Protein AF-A0AAW8KU52-F1 (afdb_monomer_lite)

Foldseek 3Di:
DQEDEPQCVVQVVSVVRHPHYDDDQPVVNVVCVVCVVQVVDPDNPDDPPPDDDDDDDDLCSVPDDDDPCSDCVNPPVDDDDDPD

Radius of gyration: 17.24 Å; chains: 1; bounding box: 37×31×44 Å

Structure (mmCIF, N/CA/C/O backbone):
data_AF-A0AAW8KU52-F1
#
_entry.id   AF-A0AAW8KU52-F1
#
loop_
_atom_site.group_PDB
_atom_site.id
_atom_site.type_symbol
_atom_site.label_atom_id
_atom_site.label_alt_id
_atom_site.label_comp_id
_atom_site.label_asym_id
_atom_site.label_entity_id
_atom_site.label_seq_id
_atom_site.pdbx_PDB_ins_code
_atom_site.Cartn_x
_atom_site.Cartn_y
_atom_site.Cartn_z
_atom_site.occupancy
_atom_site.B_iso_or_equiv
_atom_site.auth_seq_id
_atom_site.auth_comp_id
_atom_site.auth_asym_id
_atom_site.auth_atom_id
_atom_site.pdbx_PDB_model_num
ATOM 1 N N . LYS A 1 1 ? -14.460 19.120 7.671 1.00 57.53 1 LYS A N 1
ATOM 2 C CA . LYS A 1 1 ? -13.238 18.528 7.060 1.00 57.53 1 LYS A CA 1
ATOM 3 C C . LYS A 1 1 ? -13.734 17.298 6.331 1.00 57.53 1 LYS A C 1
ATOM 5 O O . LYS A 1 1 ? -13.918 16.262 6.956 1.00 57.53 1 LYS A O 1
ATOM 10 N N . ASP A 1 2 ? -14.038 17.452 5.049 1.00 82.81 2 ASP A N 1
ATOM 11 C CA . ASP A 1 2 ? -15.045 16.610 4.382 1.00 82.81 2 ASP A CA 1
ATOM 12 C C . ASP A 1 2 ? -14.406 15.451 3.604 1.00 82.81 2 ASP A C 1
ATOM 14 O O . ASP A 1 2 ? -14.974 14.927 2.647 1.00 82.81 2 ASP A O 1
ATOM 18 N N . SER A 1 3 ? -13.199 15.060 4.028 1.00 95.06 3 SER A N 1
ATOM 19 C CA . SER A 1 3 ? -12.364 14.042 3.402 1.00 95.06 3 SER A CA 1
ATOM 20 C C . SER A 1 3 ? -12.191 12.817 4.301 1.00 95.06 3 SER A C 1
ATOM 22 O O . SER A 1 3 ? -11.747 12.957 5.444 1.00 95.06 3 SER A O 1
ATOM 24 N N . VAL A 1 4 ? -12.459 11.620 3.777 1.00 97.88 4 VAL A N 1
ATOM 25 C CA . VAL A 1 4 ? -12.316 10.339 4.492 1.00 97.88 4 VAL A CA 1
ATOM 26 C C . VAL A 1 4 ? -11.325 9.425 3.771 1.00 97.88 4 VAL A C 1
ATOM 28 O O . VAL A 1 4 ? -11.244 9.414 2.545 1.00 97.88 4 VAL A O 1
ATOM 31 N N . TYR A 1 5 ? -10.558 8.643 4.533 1.00 97.56 5 TYR A N 1
ATOM 32 C CA . TYR A 1 5 ? -9.657 7.630 3.986 1.00 97.56 5 TYR A CA 1
ATOM 33 C C . TYR A 1 5 ? -10.442 6.406 3.489 1.00 97.56 5 TYR A C 1
ATOM 35 O O . TYR A 1 5 ? -11.189 5.787 4.250 1.00 97.56 5 TYR A O 1
ATOM 43 N N . GLY A 1 6 ? -10.269 6.056 2.215 1.00 97.88 6 GLY A N 1
ATOM 44 C CA . GLY A 1 6 ? -11.120 5.133 1.457 1.00 97.88 6 GLY A CA 1
ATOM 45 C C . GLY A 1 6 ? -10.912 3.640 1.716 1.00 97.88 6 GLY A C 1
ATOM 46 O O . GLY A 1 6 ? -11.095 2.846 0.802 1.00 97.88 6 GLY A O 1
ATOM 47 N N . LEU A 1 7 ? -10.515 3.233 2.925 1.00 98.19 7 LEU A N 1
ATOM 48 C CA . LEU A 1 7 ? -10.396 1.815 3.281 1.00 98.19 7 LEU A CA 1
ATOM 49 C C . LEU A 1 7 ? -11.703 1.323 3.918 1.00 98.19 7 LEU A C 1
ATOM 51 O O . LEU A 1 7 ? -11.967 1.579 5.099 1.00 98.19 7 LEU A O 1
ATOM 55 N N . THR A 1 8 ? -12.540 0.663 3.116 1.00 98.00 8 THR A N 1
ATOM 56 C CA . THR A 1 8 ? -13.939 0.342 3.452 1.00 98.00 8 THR A CA 1
ATOM 57 C C . THR A 1 8 ? -14.070 -0.518 4.704 1.00 98.00 8 THR A C 1
ATOM 59 O O . THR A 1 8 ? -14.920 -0.247 5.548 1.00 98.00 8 THR A O 1
ATOM 62 N N . GLU A 1 9 ? -13.200 -1.507 4.877 1.00 97.88 9 GLU A N 1
ATOM 63 C CA . GLU A 1 9 ? -13.165 -2.423 6.019 1.00 97.88 9 GLU A CA 1
ATOM 64 C C . GLU A 1 9 ? -12.983 -1.687 7.352 1.00 97.88 9 GLU A C 1
ATOM 66 O O . GLU A 1 9 ? -13.420 -2.174 8.395 1.00 97.88 9 GLU A O 1
ATOM 71 N N . LEU A 1 10 ? -12.362 -0.501 7.336 1.00 96.69 10 LEU A N 1
ATOM 72 C CA . LEU A 1 10 ? -12.099 0.285 8.542 1.00 96.69 10 LEU A CA 1
ATOM 73 C C . LEU A 1 10 ? -12.984 1.533 8.663 1.00 96.69 10 LEU A C 1
ATOM 75 O O . LEU A 1 10 ? -13.172 2.010 9.780 1.00 96.69 10 LEU A O 1
ATOM 79 N N . ASN A 1 11 ? -13.517 2.062 7.555 1.00 96.94 11 ASN A N 1
ATOM 80 C CA . ASN A 1 11 ? -14.152 3.386 7.517 1.00 96.94 11 ASN A CA 1
ATOM 81 C C . ASN A 1 11 ? -15.540 3.426 6.854 1.00 96.94 11 ASN A C 1
ATOM 83 O O . ASN A 1 11 ? -16.031 4.521 6.584 1.00 96.94 11 ASN A O 1
ATOM 87 N N . ARG A 1 12 ? -16.193 2.279 6.608 1.00 97.50 12 ARG A N 1
ATOM 88 C CA . ARG A 1 12 ? -17.469 2.170 5.866 1.00 97.50 12 ARG A CA 1
ATOM 89 C C . ARG A 1 12 ? -18.496 3.261 6.190 1.00 97.50 12 ARG A C 1
ATOM 91 O O . ARG A 1 12 ? -18.963 3.931 5.276 1.00 97.50 12 ARG A O 1
ATOM 98 N N . GLU A 1 13 ? -18.826 3.467 7.464 1.00 97.44 13 GLU A N 1
ATOM 99 C CA . GLU A 1 13 ? -19.860 4.442 7.850 1.00 97.44 13 GLU A CA 1
ATOM 100 C C . GLU A 1 13 ? -19.450 5.892 7.574 1.00 97.44 13 GLU A C 1
ATOM 102 O O . GLU A 1 13 ? -20.267 6.691 7.126 1.00 97.44 13 GLU A O 1
ATOM 107 N N . LYS A 1 14 ? -18.168 6.223 7.756 1.00 96.38 14 LYS A N 1
ATOM 108 C CA . LYS A 1 14 ? -17.640 7.558 7.442 1.00 96.38 14 LYS A CA 1
ATOM 109 C C . LYS A 1 14 ? -17.611 7.800 5.934 1.00 96.38 14 LYS A C 1
ATOM 111 O O . LYS A 1 14 ? -17.929 8.895 5.487 1.00 96.38 14 LYS A O 1
ATOM 116 N N . ILE A 1 15 ? -17.262 6.774 5.153 1.00 97.19 15 ILE A N 1
ATOM 117 C CA . ILE A 1 15 ? -17.208 6.845 3.686 1.00 97.19 15 ILE A CA 1
ATOM 118 C C . ILE A 1 15 ? -18.586 7.182 3.103 1.00 97.19 15 ILE A C 1
ATOM 120 O O . ILE A 1 15 ? -18.660 8.008 2.200 1.00 97.19 15 ILE A O 1
ATOM 124 N N . LYS A 1 16 ? -19.678 6.626 3.652 1.00 96.94 16 LYS A N 1
ATOM 125 C CA . LYS A 1 16 ? -21.054 6.916 3.195 1.00 96.94 16 LYS A CA 1
ATOM 126 C C . LYS A 1 16 ? -21.426 8.404 3.246 1.00 96.94 16 LYS A C 1
ATOM 128 O O . LYS A 1 16 ? -22.308 8.825 2.510 1.00 96.94 16 LYS A O 1
ATOM 133 N N . GLN A 1 17 ? -20.795 9.175 4.131 1.00 96.31 17 GLN A N 1
ATOM 134 C CA . GLN A 1 17 ? -21.091 10.594 4.351 1.00 96.31 17 GLN A CA 1
ATOM 135 C C . GLN A 1 17 ? -20.021 11.524 3.752 1.00 96.31 17 GLN A C 1
ATOM 137 O O . GLN A 1 17 ? -20.154 12.746 3.820 1.00 96.31 17 GLN A O 1
ATOM 142 N N . ALA A 1 18 ? -18.943 10.969 3.193 1.00 96.19 18 ALA A N 1
ATOM 143 C CA . ALA A 1 18 ? -17.795 11.739 2.735 1.00 96.19 18 ALA A CA 1
ATOM 144 C C . ALA A 1 18 ? -18.081 12.462 1.412 1.00 96.19 18 ALA A C 1
ATOM 146 O O . ALA A 1 18 ? -18.638 11.877 0.488 1.00 96.19 18 ALA A O 1
ATOM 147 N N . GLN A 1 19 ? -17.637 13.717 1.302 1.00 97.25 19 GLN A N 1
ATOM 148 C CA . GLN A 1 19 ? -17.664 14.465 0.037 1.00 97.25 19 GLN A CA 1
ATOM 149 C C . GLN A 1 19 ? -16.381 14.249 -0.773 1.00 97.25 19 GLN A C 1
ATOM 151 O O . GLN A 1 19 ? -16.380 14.342 -1.996 1.00 97.25 19 GLN A O 1
ATOM 156 N N . VAL A 1 20 ? -15.279 13.937 -0.088 1.00 97.88 20 VAL A N 1
ATOM 157 C CA . VAL A 1 20 ? -13.983 13.636 -0.694 1.00 97.88 20 VAL A CA 1
ATOM 158 C C . VAL A 1 20 ? -13.459 12.323 -0.121 1.00 97.88 20 VAL A C 1
ATOM 160 O O . VAL A 1 20 ? -13.468 12.108 1.091 1.00 97.88 20 VAL A O 1
ATOM 163 N N . ILE A 1 21 ? -12.965 11.437 -0.984 1.00 98.00 21 ILE A N 1
ATOM 164 C CA . ILE A 1 21 ? -12.367 10.165 -0.566 1.00 98.00 21 ILE A CA 1
ATOM 165 C C . ILE A 1 21 ? -10.902 10.139 -0.988 1.00 98.00 21 ILE A C 1
ATOM 167 O O . ILE A 1 21 ? -10.576 10.219 -2.170 1.00 98.00 21 ILE A O 1
ATOM 171 N N . GLY A 1 22 ? -10.012 9.990 -0.008 1.00 97.75 22 GLY A N 1
ATOM 172 C CA . GLY A 1 22 ? -8.614 9.660 -0.256 1.00 97.75 22 GLY A CA 1
ATOM 173 C C . GLY A 1 22 ? -8.487 8.158 -0.468 1.00 97.75 22 GLY A C 1
ATOM 174 O O . GLY A 1 22 ? -8.437 7.413 0.511 1.00 97.75 22 GLY A O 1
ATOM 175 N N . ASN A 1 23 ? -8.475 7.710 -1.725 1.00 98.00 23 ASN A N 1
ATOM 176 C CA . ASN A 1 23 ? -8.312 6.292 -2.042 1.00 98.00 23 ASN A CA 1
ATOM 177 C C . ASN A 1 23 ? -6.943 5.797 -1.531 1.00 98.00 23 ASN A C 1
ATOM 179 O O . ASN A 1 23 ? -5.932 6.461 -1.785 1.00 98.00 23 ASN A O 1
ATOM 183 N N . PRO A 1 24 ? -6.883 4.682 -0.783 1.00 97.94 24 PRO A N 1
ATOM 184 C CA . PRO A 1 24 ? -5.640 4.228 -0.181 1.00 97.94 24 PRO A CA 1
ATOM 185 C C . PRO A 1 24 ? -4.628 3.783 -1.244 1.00 97.94 24 PRO A C 1
ATOM 187 O O . PRO A 1 24 ? -4.983 3.275 -2.308 1.00 97.94 24 PRO A O 1
ATOM 190 N N . GLY A 1 25 ? -3.340 3.943 -0.933 1.00 98.06 25 GLY A N 1
ATOM 191 C CA . GLY A 1 25 ? -2.267 3.355 -1.735 1.00 98.06 25 GLY A CA 1
ATOM 192 C C . GLY A 1 25 ? -2.252 1.826 -1.628 1.00 98.06 25 GLY A C 1
ATOM 193 O O . GLY A 1 25 ? -2.748 1.259 -0.649 1.00 98.06 25 GLY A O 1
ATOM 194 N N . CYS A 1 26 ? -1.628 1.155 -2.597 1.00 97.56 26 CYS A N 1
ATOM 195 C CA . CYS A 1 26 ? -1.550 -0.309 -2.643 1.00 97.56 26 CYS A CA 1
ATOM 196 C C . CYS A 1 26 ? -0.880 -0.912 -1.392 1.00 97.56 26 CYS A C 1
ATOM 198 O O . CYS A 1 26 ? -1.473 -1.773 -0.747 1.00 97.56 26 CYS A O 1
ATOM 200 N N . TYR A 1 27 ? 0.292 -0.413 -0.984 1.00 97.94 27 TYR A N 1
ATOM 201 C CA . TYR A 1 27 ? 0.985 -0.896 0.220 1.00 97.94 27 TYR A CA 1
ATOM 202 C C . TYR A 1 27 ? 0.266 -0.566 1.535 1.00 97.94 27 TYR A C 1
ATOM 204 O O . TYR A 1 27 ? 0.071 -1.473 2.342 1.00 97.94 27 TYR A O 1
ATOM 212 N N . PRO A 1 28 ? -0.198 0.678 1.779 1.00 97.69 28 PRO A N 1
ATOM 213 C CA . PRO A 1 28 ? -1.010 0.957 2.958 1.00 97.69 28 PRO A CA 1
ATOM 214 C C . PRO A 1 28 ? -2.254 0.075 3.064 1.00 97.69 28 PRO A C 1
ATOM 216 O O . PRO A 1 28 ? -2.641 -0.264 4.178 1.00 97.69 28 PRO A O 1
ATOM 219 N N . THR A 1 29 ? -2.871 -0.294 1.936 1.00 98.25 29 THR A N 1
ATOM 220 C CA . THR A 1 29 ? -4.034 -1.191 1.919 1.00 98.25 29 THR A CA 1
ATOM 221 C C . THR A 1 29 ? -3.665 -2.573 2.449 1.00 98.25 29 THR A C 1
ATOM 223 O O . THR A 1 29 ? -4.299 -3.048 3.388 1.00 98.25 29 THR A O 1
ATOM 226 N N . THR A 1 30 ? -2.618 -3.205 1.907 1.00 97.44 30 THR A N 1
ATOM 227 C CA . THR A 1 30 ? -2.224 -4.563 2.321 1.00 97.44 30 THR A CA 1
ATOM 228 C C . THR A 1 30 ? -1.789 -4.611 3.783 1.00 97.44 30 THR A C 1
ATOM 230 O O . THR A 1 30 ? -2.227 -5.487 4.525 1.00 97.44 30 THR A O 1
ATOM 233 N N . VAL A 1 31 ? -0.994 -3.634 4.227 1.00 97.88 31 VAL A N 1
ATOM 234 C CA . VAL A 1 31 ? -0.497 -3.561 5.608 1.00 97.88 31 VAL A CA 1
ATOM 235 C C . VAL A 1 31 ? -1.631 -3.325 6.599 1.00 97.88 31 VAL A C 1
ATOM 237 O O . VAL A 1 31 ? -1.732 -4.039 7.595 1.00 97.88 31 VAL A O 1
ATOM 240 N N . GLN A 1 32 ? -2.511 -2.352 6.335 1.00 97.81 32 GLN A N 1
ATOM 241 C CA . GLN A 1 32 ? -3.617 -2.058 7.247 1.00 97.81 32 GLN A CA 1
ATOM 242 C C . GLN A 1 32 ? -4.594 -3.221 7.339 1.00 97.81 32 GLN A C 1
ATOM 244 O O . GLN A 1 32 ? -5.025 -3.538 8.440 1.00 97.81 32 GLN A O 1
ATOM 249 N N . LEU A 1 33 ? -4.931 -3.874 6.224 1.00 98.19 33 LEU A N 1
ATOM 250 C CA . LEU A 1 33 ? -5.829 -5.029 6.253 1.00 98.19 33 LEU A CA 1
ATOM 251 C C . LEU A 1 33 ? -5.200 -6.226 6.974 1.00 98.19 33 LEU A C 1
ATOM 253 O O . LEU A 1 33 ? -5.878 -6.862 7.776 1.00 98.19 33 LEU A O 1
ATOM 257 N N . GLY A 1 34 ? -3.909 -6.493 6.750 1.00 97.25 34 GLY A N 1
ATOM 258 C CA . GLY A 1 34 ? -3.190 -7.572 7.430 1.00 97.25 34 GLY A CA 1
ATOM 259 C C . GLY A 1 34 ? -3.063 -7.360 8.942 1.00 97.25 34 GLY A C 1
ATOM 260 O O . GLY A 1 34 ? -3.208 -8.307 9.711 1.00 97.25 34 GLY A O 1
ATOM 261 N N . LEU A 1 35 ? -2.840 -6.118 9.385 1.00 97.69 35 LEU A N 1
ATOM 262 C CA . LEU A 1 35 ? -2.658 -5.788 10.804 1.00 97.69 35 LEU A CA 1
ATOM 263 C C . LEU A 1 35 ? -3.955 -5.439 11.538 1.00 97.69 35 LEU A C 1
ATOM 265 O O . LEU A 1 35 ? -4.005 -5.567 12.759 1.00 97.69 35 LEU A O 1
ATOM 269 N N . ALA A 1 36 ? -5.005 -5.003 10.837 1.00 97.62 36 ALA A N 1
ATOM 270 C CA . ALA A 1 36 ? -6.269 -4.585 11.440 1.00 97.62 36 ALA A CA 1
ATOM 271 C C . ALA A 1 36 ? -6.828 -5.564 12.488 1.00 97.62 36 ALA A C 1
ATOM 273 O O . ALA A 1 36 ? -7.184 -5.081 13.564 1.00 97.62 36 ALA A O 1
ATOM 274 N N . PRO A 1 37 ? -6.912 -6.890 12.252 1.00 96.81 37 PRO A N 1
ATOM 275 C CA . PRO A 1 37 ? -7.436 -7.803 13.269 1.00 96.81 37 PRO A CA 1
ATOM 276 C C . PRO A 1 37 ? -6.549 -7.870 14.522 1.00 96.81 37 PRO A C 1
ATOM 278 O O . PRO A 1 37 ? -7.073 -7.937 15.630 1.00 96.81 37 PRO A O 1
ATOM 281 N N . LEU A 1 38 ? -5.224 -7.789 14.366 1.00 97.06 38 LEU A N 1
ATOM 282 C CA . LEU A 1 38 ? -4.276 -7.821 15.485 1.00 97.06 38 LEU A CA 1
ATOM 283 C C . LEU A 1 38 ? -4.336 -6.532 16.311 1.00 97.06 38 LEU A C 1
ATOM 285 O O . LEU A 1 38 ? -4.328 -6.580 17.537 1.00 97.06 38 LEU A O 1
ATOM 289 N N . LEU A 1 39 ? -4.438 -5.384 15.636 1.00 95.88 39 LEU A N 1
ATOM 290 C CA . LEU A 1 39 ? -4.447 -4.064 16.270 1.00 95.88 39 LEU A CA 1
ATOM 291 C C . LEU A 1 39 ? -5.807 -3.679 16.868 1.00 95.88 39 LEU A C 1
ATOM 293 O O . LEU A 1 39 ? -5.859 -2.842 17.763 1.00 95.88 39 LEU A O 1
ATOM 297 N N . LYS A 1 40 ? -6.912 -4.246 16.366 1.00 95.25 40 LYS A N 1
ATOM 298 C CA . LYS A 1 40 ? -8.275 -3.985 16.869 1.00 95.25 40 LYS A CA 1
ATOM 299 C C . LYS A 1 40 ? -8.767 -5.019 17.882 1.00 95.25 40 LYS A C 1
ATOM 301 O O . LYS A 1 40 ? -9.896 -4.903 18.355 1.00 95.25 40 LYS A O 1
ATOM 306 N N . SER A 1 41 ? -7.960 -6.032 18.184 1.00 95.25 41 SER A N 1
ATOM 307 C CA . SER A 1 41 ? -8.269 -7.010 19.224 1.00 95.25 41 SER A CA 1
ATOM 308 C C . SER A 1 41 ? -8.446 -6.321 20.583 1.00 95.25 41 SER A C 1
ATOM 310 O O . SER A 1 41 ? -7.748 -5.359 20.899 1.00 95.25 41 SER A O 1
ATOM 312 N N . ALA A 1 42 ? -9.378 -6.820 21.401 1.00 94.19 42 ALA A N 1
ATOM 313 C CA . ALA A 1 42 ? -9.586 -6.317 22.761 1.00 94.19 42 ALA A CA 1
ATOM 314 C C . ALA A 1 42 ? -8.407 -6.657 23.690 1.00 94.19 42 ALA A C 1
ATOM 316 O O . ALA A 1 42 ? -8.154 -5.946 24.660 1.00 94.19 42 ALA A O 1
ATOM 317 N N . GLN A 1 43 ? -7.687 -7.741 23.390 1.00 95.94 43 GLN A N 1
ATOM 318 C CA . GLN A 1 43 ? -6.425 -8.094 24.033 1.00 95.94 43 GLN A CA 1
ATOM 319 C C . GLN A 1 43 ? -5.247 -7.687 23.147 1.00 95.94 43 GLN A C 1
ATOM 321 O O . GLN A 1 43 ? -5.325 -7.788 21.921 1.00 95.94 43 GLN A O 1
ATOM 326 N N . ALA A 1 44 ? -4.130 -7.303 23.761 1.00 94.69 44 ALA A N 1
ATOM 327 C CA . ALA A 1 44 ? -2.881 -7.092 23.039 1.00 94.69 44 ALA A CA 1
ATOM 328 C C . ALA A 1 44 ? -2.324 -8.440 22.545 1.00 94.69 44 ALA A C 1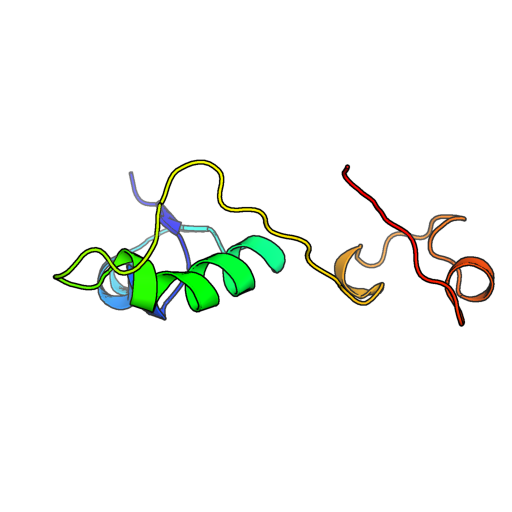
ATOM 330 O O . ALA A 1 44 ? -1.975 -9.298 23.354 1.00 94.69 44 ALA A O 1
ATOM 331 N N . LEU A 1 45 ? -2.260 -8.624 21.222 1.00 97.12 45 LEU A N 1
ATOM 332 C CA . LEU A 1 45 ? -1.763 -9.855 20.585 1.00 97.12 45 LEU A CA 1
ATOM 333 C C . LEU A 1 45 ? -0.337 -9.721 20.031 1.00 97.12 45 LEU A C 1
ATOM 335 O O . LEU A 1 45 ? 0.319 -10.730 19.788 1.00 97.12 45 LEU A O 1
ATOM 339 N N . ILE A 1 46 ? 0.130 -8.489 19.809 1.00 96.81 46 ILE A N 1
ATOM 340 C CA . ILE A 1 46 ? 1.456 -8.175 19.269 1.00 96.81 46 ILE A CA 1
ATOM 341 C C . ILE A 1 46 ? 2.037 -6.935 19.955 1.00 96.81 46 ILE A C 1
ATOM 343 O O . ILE A 1 46 ? 1.292 -6.074 20.427 1.00 96.81 46 ILE A O 1
ATOM 347 N N . GLU A 1 47 ? 3.364 -6.819 19.957 1.00 96.06 47 GLU A N 1
ATOM 348 C CA . GLU A 1 47 ? 4.039 -5.545 20.218 1.00 96.06 47 GLU A CA 1
ATOM 349 C C . GLU A 1 47 ? 3.779 -4.596 19.038 1.00 96.06 47 GLU A C 1
ATOM 351 O O . GLU A 1 47 ? 3.891 -4.979 17.873 1.00 96.06 47 GLU A O 1
ATOM 356 N N . THR A 1 48 ? 3.398 -3.357 19.341 1.00 95.56 48 THR A N 1
ATOM 357 C CA . THR A 1 48 ? 3.023 -2.355 18.328 1.00 95.56 48 THR A CA 1
ATOM 358 C C . THR A 1 48 ? 4.180 -1.432 17.968 1.00 95.56 48 THR A C 1
ATOM 360 O O . THR A 1 48 ? 4.156 -0.765 16.931 1.00 95.56 48 THR A O 1
ATOM 363 N N . LYS A 1 49 ? 5.226 -1.405 18.797 1.00 96.38 49 LYS A N 1
ATOM 364 C CA . LYS A 1 49 ? 6.456 -0.680 18.520 1.00 96.38 49 LYS A CA 1
ATOM 365 C C . LYS A 1 49 ? 7.291 -1.432 17.481 1.00 96.38 49 LYS A C 1
ATOM 367 O O . LYS A 1 49 ? 7.535 -2.625 17.612 1.00 96.38 49 LYS A O 1
ATOM 372 N N . ASN A 1 50 ? 7.800 -0.701 16.489 1.00 95.75 50 ASN A N 1
ATOM 373 C CA . ASN A 1 50 ? 8.733 -1.209 15.475 1.00 95.75 50 ASN A CA 1
ATOM 374 C C . ASN A 1 50 ? 8.190 -2.377 14.626 1.00 95.75 50 ASN A C 1
ATOM 376 O O . ASN A 1 50 ? 8.920 -3.324 14.343 1.00 95.75 50 ASN A O 1
ATOM 380 N N . ILE A 1 51 ? 6.929 -2.313 14.188 1.00 96.88 51 ILE A N 1
ATOM 381 C CA . ILE A 1 51 ? 6.410 -3.268 13.199 1.00 96.88 51 ILE A CA 1
ATOM 382 C C . ILE A 1 51 ? 7.217 -3.132 11.900 1.00 96.88 51 ILE A C 1
ATOM 384 O O . ILE A 1 51 ? 7.248 -2.064 11.288 1.00 96.88 51 ILE A O 1
ATOM 388 N N . ILE A 1 52 ? 7.851 -4.225 11.474 1.00 97.19 52 ILE A N 1
ATOM 389 C CA . ILE A 1 52 ? 8.638 -4.281 10.239 1.00 97.19 52 ILE A CA 1
ATOM 390 C C . ILE A 1 52 ? 7.752 -4.799 9.110 1.00 97.19 52 ILE A C 1
ATOM 392 O O . ILE A 1 52 ? 7.191 -5.890 9.203 1.00 97.19 52 ILE A O 1
ATOM 396 N N . ILE A 1 53 ? 7.658 -4.025 8.028 1.00 97.62 53 ILE A N 1
ATOM 397 C CA . ILE A 1 53 ? 6.960 -4.411 6.803 1.00 97.62 53 ILE A CA 1
ATOM 398 C C . ILE A 1 53 ? 7.976 -4.509 5.668 1.00 97.62 53 ILE A C 1
ATOM 400 O O . ILE A 1 53 ? 8.507 -3.499 5.217 1.00 97.62 53 ILE A O 1
ATOM 404 N N . ASP A 1 54 ? 8.186 -5.722 5.167 1.00 97.31 54 ASP A N 1
ATOM 405 C CA . ASP A 1 54 ? 8.916 -5.976 3.927 1.00 97.31 54 ASP A CA 1
ATOM 406 C C . ASP A 1 54 ? 7.911 -6.420 2.851 1.00 97.31 54 ASP A C 1
ATOM 408 O O . ASP A 1 54 ? 7.464 -7.574 2.817 1.00 97.31 54 ASP A O 1
ATOM 412 N N . ALA A 1 55 ? 7.531 -5.475 1.989 1.00 97.50 55 ALA A N 1
ATOM 413 C CA . ALA A 1 55 ? 6.476 -5.644 1.001 1.00 97.50 55 ALA A CA 1
ATOM 414 C C . ALA A 1 55 ? 7.027 -5.783 -0.424 1.00 97.50 55 ALA A C 1
ATOM 416 O O . ALA A 1 55 ? 7.889 -5.029 -0.864 1.00 97.50 55 ALA A O 1
ATOM 417 N N . LYS A 1 56 ? 6.471 -6.734 -1.178 1.00 96.62 56 LYS A N 1
ATOM 418 C CA . LYS A 1 56 ? 6.878 -7.060 -2.549 1.00 96.62 56 LYS A CA 1
ATOM 419 C C . LYS A 1 56 ? 5.727 -6.755 -3.501 1.00 96.62 56 LYS A C 1
ATOM 421 O O . LYS A 1 56 ? 4.571 -6.992 -3.158 1.00 96.62 56 LYS A O 1
ATOM 426 N N . SER A 1 57 ? 6.030 -6.223 -4.680 1.00 96.31 57 SER A N 1
ATOM 427 C CA . SER A 1 57 ? 5.031 -5.878 -5.697 1.00 96.31 57 SER A CA 1
ATOM 428 C C . SER A 1 57 ? 5.557 -6.181 -7.093 1.00 96.31 57 SER A C 1
ATOM 430 O O . SER A 1 57 ? 6.759 -6.124 -7.337 1.00 96.31 57 SER A O 1
ATOM 432 N N . 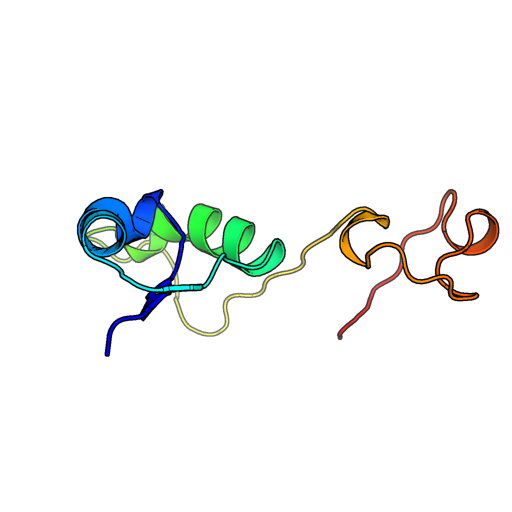GLY A 1 58 ? 4.641 -6.446 -8.024 1.00 94.56 58 GLY A N 1
ATOM 433 C CA . GLY A 1 58 ? 4.949 -6.406 -9.450 1.00 94.56 58 GLY A CA 1
ATOM 434 C C . GLY A 1 58 ? 5.187 -4.975 -9.947 1.00 94.56 58 GLY A C 1
ATOM 435 O O . GLY A 1 58 ? 4.798 -3.997 -9.299 1.00 94.56 58 GLY A O 1
ATOM 436 N N . VAL A 1 59 ? 5.778 -4.863 -11.141 1.00 94.50 59 VAL A N 1
ATOM 437 C CA . VAL A 1 59 ? 6.165 -3.582 -11.768 1.00 94.50 59 VAL A CA 1
ATOM 438 C C . VAL A 1 59 ? 4.986 -2.655 -12.078 1.00 94.50 59 VAL A C 1
ATOM 440 O O . VAL A 1 59 ? 5.168 -1.445 -12.175 1.00 94.50 59 VAL A O 1
ATOM 443 N N . SER A 1 60 ? 3.762 -3.186 -12.185 1.00 95.31 60 SER A N 1
ATOM 444 C CA . SER A 1 60 ? 2.562 -2.385 -12.469 1.00 95.31 60 SER A CA 1
ATOM 445 C C . SER A 1 60 ? 2.305 -1.298 -11.420 1.00 95.31 60 SER A C 1
ATOM 447 O O . SER A 1 60 ? 1.764 -0.243 -11.753 1.00 95.31 60 SER A O 1
ATOM 449 N N . GLY A 1 61 ? 2.737 -1.513 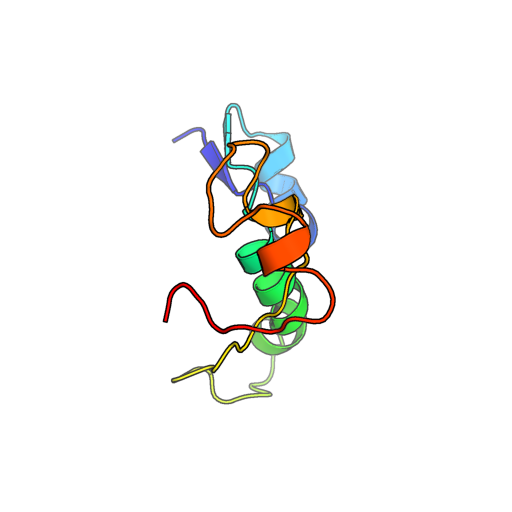-10.172 1.00 94.25 61 GLY A N 1
ATOM 450 C CA . GLY A 1 61 ? 2.613 -0.537 -9.088 1.00 94.25 61 GLY A CA 1
ATOM 451 C C . GLY A 1 61 ? 3.412 0.752 -9.311 1.00 94.25 61 GLY A C 1
ATOM 452 O O . GLY A 1 61 ? 3.040 1.791 -8.775 1.00 94.25 61 GLY A O 1
ATOM 453 N N . ALA A 1 62 ? 4.464 0.719 -10.138 1.00 94.31 62 ALA A N 1
ATOM 454 C CA . ALA A 1 62 ? 5.258 1.900 -10.491 1.00 94.31 62 ALA A CA 1
ATOM 455 C C . ALA A 1 62 ? 4.545 2.832 -11.496 1.00 94.31 62 ALA A C 1
ATOM 457 O O . ALA A 1 62 ? 5.015 3.937 -11.777 1.00 94.31 62 ALA A O 1
ATOM 458 N N . GLY A 1 63 ? 3.394 2.405 -12.026 1.00 94.75 63 GLY A N 1
ATOM 459 C CA . GLY A 1 63 ? 2.622 3.141 -13.017 1.00 94.75 63 GLY A CA 1
ATOM 460 C C . GLY A 1 63 ? 3.147 2.969 -14.444 1.00 94.75 63 GLY A C 1
ATOM 461 O O . GLY A 1 63 ? 4.035 2.174 -14.731 1.00 94.75 63 GLY A O 1
ATOM 462 N N . ARG A 1 64 ? 2.561 3.728 -15.376 1.00 95.38 64 ARG A N 1
ATOM 463 C CA . ARG A 1 64 ? 2.820 3.594 -16.824 1.00 95.38 64 ARG A CA 1
ATOM 464 C C . ARG A 1 64 ? 4.026 4.407 -17.318 1.00 95.38 64 ARG A C 1
ATOM 466 O O . ARG A 1 64 ? 4.354 4.370 -18.501 1.00 95.38 64 ARG A O 1
ATOM 473 N N . LYS A 1 65 ? 4.671 5.196 -16.455 1.00 95.25 65 LYS A N 1
ATOM 474 C CA . LYS A 1 65 ? 5.766 6.078 -16.879 1.00 95.25 65 LYS A CA 1
ATOM 475 C C . LYS A 1 65 ? 6.965 5.241 -17.330 1.00 95.25 65 LYS A C 1
ATOM 477 O O . LYS A 1 65 ? 7.519 4.475 -16.547 1.00 95.25 65 LYS A O 1
ATOM 482 N N . ALA A 1 66 ? 7.392 5.437 -18.574 1.00 92.38 66 ALA A N 1
ATOM 483 C CA . ALA A 1 66 ? 8.597 4.801 -19.081 1.00 92.38 66 ALA A CA 1
ATOM 484 C C . ALA A 1 66 ? 9.830 5.318 -18.327 1.00 92.38 66 ALA A C 1
ATOM 486 O O . ALA A 1 66 ? 10.017 6.524 -18.151 1.00 92.38 66 ALA A O 1
ATOM 487 N N . SER A 1 67 ? 10.676 4.394 -17.888 1.00 93.81 67 SER A N 1
ATOM 488 C CA . SER A 1 67 ? 12.008 4.683 -17.370 1.00 93.81 67 SER A CA 1
ATOM 489 C C . SER A 1 67 ? 12.912 3.494 -17.657 1.00 93.81 67 SER A C 1
ATOM 491 O O . SER A 1 67 ? 12.422 2.367 -17.750 1.00 93.81 67 SER A O 1
ATOM 493 N N . LEU A 1 68 ? 14.218 3.738 -17.787 1.00 92.75 68 LEU A N 1
ATOM 494 C CA . LEU A 1 68 ? 15.186 2.679 -18.073 1.00 92.75 68 LEU A CA 1
ATOM 495 C C . LEU A 1 68 ? 15.082 1.550 -17.039 1.00 92.75 68 LEU A C 1
ATOM 497 O O . LEU 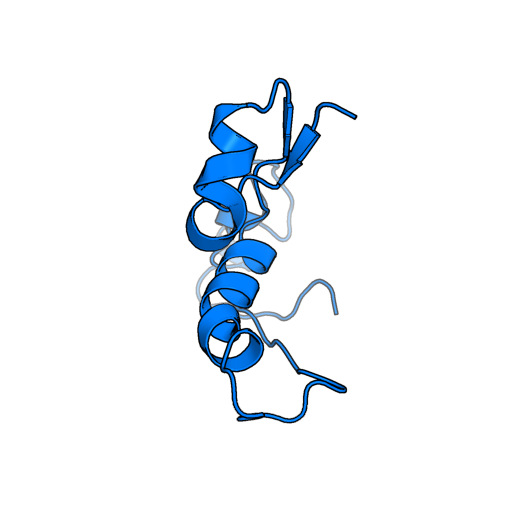A 1 68 ? 14.960 0.395 -17.405 1.00 92.75 68 LEU A O 1
ATOM 501 N N . GLY A 1 69 ? 14.968 1.886 -15.752 1.00 90.75 69 GLY A N 1
ATOM 502 C CA . GLY A 1 69 ? 14.827 0.894 -14.684 1.00 90.75 69 GLY A CA 1
ATOM 503 C C . GLY A 1 69 ? 13.505 0.113 -14.663 1.00 90.75 69 GLY A C 1
ATOM 504 O O . GLY A 1 69 ? 13.387 -0.789 -13.835 1.00 90.75 69 GLY A O 1
ATOM 505 N N . MET A 1 70 ? 12.531 0.445 -15.524 1.00 92.62 70 MET A N 1
ATOM 506 C CA . MET A 1 70 ? 11.207 -0.196 -15.634 1.00 92.62 70 MET A CA 1
ATOM 507 C C . MET A 1 70 ? 10.996 -0.925 -16.970 1.00 92.62 70 MET A C 1
ATOM 509 O O . MET A 1 70 ? 9.915 -1.466 -17.203 1.00 92.62 70 MET A O 1
ATOM 513 N N . ILE 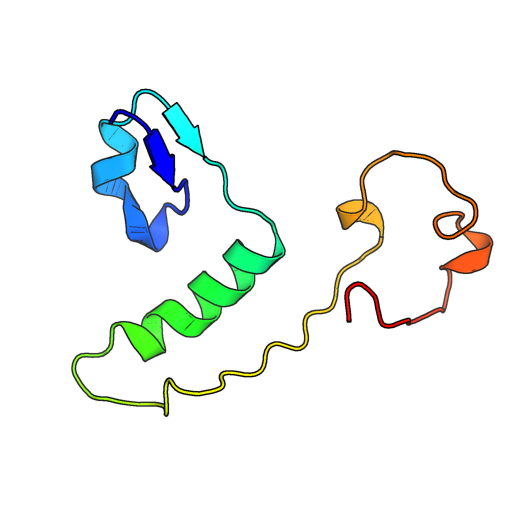A 1 71 ? 11.993 -0.952 -17.864 1.00 94.75 71 ILE A N 1
ATOM 514 C CA . ILE A 1 71 ? 11.875 -1.727 -19.105 1.00 94.75 71 ILE A CA 1
ATOM 515 C C . ILE A 1 71 ? 11.921 -3.226 -18.801 1.00 94.75 71 ILE A C 1
ATOM 517 O O . ILE A 1 71 ? 12.529 -3.653 -17.817 1.00 94.75 71 ILE A O 1
ATOM 521 N N . TYR A 1 72 ? 11.293 -4.024 -19.665 1.00 94.44 72 TYR A N 1
ATOM 522 C CA . TYR A 1 72 ? 11.199 -5.474 -19.491 1.00 94.44 72 TYR A CA 1
ATOM 523 C C . TYR A 1 72 ? 12.571 -6.119 -19.266 1.00 94.44 72 TYR A C 1
ATOM 525 O O . TYR A 1 72 ? 12.742 -6.818 -18.276 1.00 94.44 72 TYR A O 1
ATOM 533 N N . SER A 1 73 ? 13.564 -5.801 -20.100 1.00 96.00 73 SER A N 1
ATOM 534 C CA . SER A 1 73 ? 14.911 -6.380 -20.005 1.00 96.00 73 SER A CA 1
ATOM 535 C C . SER A 1 73 ? 15.628 -6.120 -18.672 1.00 96.00 73 SER A C 1
ATOM 537 O O . SER A 1 73 ? 16.512 -6.883 -18.315 1.00 96.00 73 SER A O 1
ATOM 539 N N . GLU A 1 74 ? 15.244 -5.079 -17.926 1.00 93.50 74 GLU A N 1
ATOM 540 C CA . GLU A 1 74 ? 15.846 -4.730 -16.626 1.00 93.50 74 GLU A CA 1
ATOM 541 C C . GLU A 1 74 ? 15.094 -5.338 -15.428 1.00 93.50 74 GLU A C 1
ATOM 543 O O . GLU A 1 74 ? 15.583 -5.310 -14.294 1.00 93.50 74 GLU A O 1
ATOM 548 N N . ASN A 1 75 ? 13.872 -5.837 -15.647 1.00 93.69 75 ASN A N 1
ATOM 549 C CA . ASN A 1 75 ? 12.984 -6.319 -14.581 1.00 93.69 75 ASN A CA 1
ATOM 550 C C . ASN A 1 75 ? 12.573 -7.784 -14.737 1.00 93.69 75 ASN A C 1
ATOM 552 O O . ASN A 1 75 ? 12.173 -8.395 -13.750 1.00 93.69 75 ASN A O 1
ATOM 556 N N . ALA A 1 76 ? 12.647 -8.340 -15.946 1.00 94.25 76 ALA A N 1
ATOM 557 C CA . ALA A 1 76 ? 12.422 -9.757 -16.179 1.00 94.25 76 ALA A CA 1
ATOM 558 C C . ALA A 1 76 ? 13.424 -10.576 -15.358 1.00 94.25 76 ALA A C 1
ATOM 560 O O . ALA A 1 76 ? 14.608 -10.245 -15.319 1.00 94.25 76 ALA A O 1
ATOM 561 N N . ASP A 1 77 ? 12.916 -11.596 -14.663 1.00 93.75 77 ASP A N 1
ATOM 562 C CA . ASP A 1 77 ? 13.685 -12.497 -13.793 1.00 93.75 77 ASP A CA 1
ATOM 563 C C . ASP A 1 77 ? 14.563 -11.789 -12.746 1.00 93.75 77 ASP A C 1
ATOM 565 O O . ASP A 1 77 ? 15.541 -12.343 -12.246 1.00 93.75 77 ASP A O 1
ATOM 569 N N . ASN A 1 78 ? 14.191 -10.560 -12.382 1.00 94.50 78 ASN A N 1
ATOM 570 C CA . ASN A 1 78 ? 14.917 -9.737 -11.431 1.00 94.50 78 ASN A CA 1
ATOM 571 C C . ASN A 1 78 ? 14.071 -9.468 -10.179 1.00 94.50 78 ASN A C 1
ATOM 573 O O . ASN A 1 78 ? 12.845 -9.350 -10.232 1.00 94.50 78 ASN A O 1
ATOM 577 N N . PHE A 1 79 ? 14.742 -9.320 -9.040 1.00 95.38 79 PHE A N 1
ATOM 578 C CA . PHE A 1 79 ? 14.138 -8.937 -7.771 1.00 95.38 79 PHE A CA 1
ATOM 579 C C . PHE A 1 79 ? 15.062 -7.958 -7.049 1.00 95.38 79 PHE A C 1
ATOM 581 O O . PHE A 1 79 ? 16.198 -8.288 -6.715 1.00 95.38 79 PHE A O 1
ATOM 588 N N . LYS A 1 80 ? 14.573 -6.738 -6.809 1.00 94.50 80 LYS A N 1
ATOM 589 C CA . LYS A 1 80 ? 15.363 -5.654 -6.215 1.00 94.50 80 LYS A CA 1
ATOM 590 C C . LYS A 1 80 ? 14.569 -4.893 -5.165 1.00 94.50 80 LYS A C 1
ATOM 592 O O . LYS A 1 80 ? 13.385 -4.613 -5.352 1.00 94.50 80 LYS A O 1
ATOM 597 N N . ALA A 1 81 ? 15.248 -4.532 -4.080 1.00 96.12 81 ALA A N 1
ATOM 598 C CA . ALA A 1 81 ? 14.711 -3.612 -3.089 1.00 96.12 81 ALA A CA 1
ATOM 599 C C . ALA A 1 81 ? 14.617 -2.194 -3.674 1.00 96.12 81 ALA A C 1
ATOM 601 O O . ALA A 1 81 ? 15.425 -1.796 -4.516 1.00 96.12 81 ALA A O 1
ATOM 602 N N . TYR A 1 82 ? 13.626 -1.430 -3.226 1.00 93.75 82 TYR A N 1
ATOM 603 C CA . TYR A 1 82 ? 13.434 -0.038 -3.616 1.00 93.75 82 TYR A CA 1
ATOM 604 C C . TYR A 1 82 ? 12.707 0.731 -2.513 1.00 93.75 82 TYR A C 1
ATOM 606 O O . TYR A 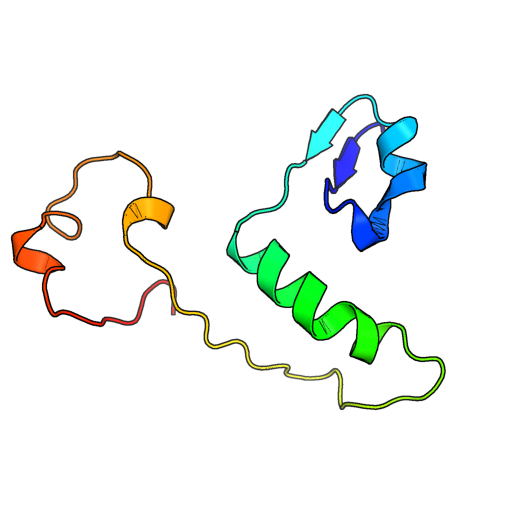1 82 ? 11.990 0.134 -1.715 1.00 93.75 82 TYR A O 1
ATOM 614 N N . GLY A 1 83 ? 12.882 2.057 -2.486 1.00 91.94 83 GLY A N 1
ATOM 615 C CA . GLY A 1 83 ? 12.266 2.908 -1.460 1.00 91.94 83 GLY A CA 1
ATOM 616 C C . GLY A 1 83 ? 12.735 2.595 -0.033 1.00 91.94 83 GLY A C 1
ATOM 617 O O . GLY A 1 83 ? 11.963 2.805 0.899 1.00 91.94 83 GLY A O 1
ATOM 618 N N . VAL A 1 84 ? 13.956 2.059 0.095 1.00 88.81 84 VAL A N 1
ATOM 619 C CA . VAL A 1 84 ? 14.649 1.749 1.357 1.00 88.81 84 VAL A CA 1
ATOM 620 C C . VAL A 1 84 ? 15.445 2.958 1.824 1.00 88.81 84 VAL A C 1
ATOM 622 O O . VAL A 1 84 ? 16.046 3.619 0.945 1.00 88.81 84 VAL A O 1
#

pLDDT: mean 95.39, std 4.77, range [57.53, 98.25]

Sequence (84 aa):
KDSVYGLTELNREKIKQAQVIGNPGCYPTTVQLGLAPLLKSAQALIETKNIIIDAKSGVSGAGRKASLGMIYSENADNFKAYGV

Secondary structure (DSSP, 8-state):
--EEE--HHHHHHHHTT-SEEEPPPHHHHHHHHHHHHHHS-SS--S--TT--------GGGG-S---GGGSHHHHTT-------